Protein AF-A0A6P2AY68-F1 (afdb_monomer_lite)

Structure (mmCIF, N/CA/C/O backbone):
data_AF-A0A6P2AY68-F1
#
_entry.id   AF-A0A6P2AY68-F1
#
loop_
_atom_site.group_PDB
_atom_site.id
_atom_site.type_symbol
_atom_site.label_atom_id
_atom_site.label_alt_id
_atom_site.label_comp_id
_atom_site.label_asym_id
_atom_site.label_entity_id
_atom_site.label_seq_id
_atom_site.pdbx_PDB_ins_code
_atom_site.Cartn_x
_atom_site.Cartn_y
_atom_site.Cartn_z
_atom_site.occupancy
_atom_site.B_iso_or_equiv
_atom_site.auth_seq_id
_atom_site.auth_comp_id
_atom_site.auth_asym_id
_atom_site.auth_atom_id
_atom_site.pdbx_PDB_model_num
ATOM 1 N N . MET A 1 1 ? -14.829 5.151 9.978 1.00 94.06 1 MET A N 1
ATOM 2 C CA . MET A 1 1 ? -14.698 5.469 8.538 1.00 94.06 1 MET A CA 1
ATOM 3 C C . MET A 1 1 ? -13.967 4.333 7.839 1.00 94.06 1 MET A C 1
ATOM 5 O O . MET A 1 1 ? -13.278 3.582 8.526 1.00 94.06 1 MET A O 1
ATOM 9 N N . LYS A 1 2 ? -14.140 4.191 6.522 1.00 98.06 2 LYS A N 1
ATOM 10 C CA . LYS A 1 2 ? -13.480 3.167 5.703 1.00 98.06 2 LYS A CA 1
ATOM 11 C C . LYS A 1 2 ? -12.505 3.832 4.735 1.00 98.06 2 LYS A C 1
ATOM 13 O O . LYS A 1 2 ? -12.884 4.792 4.071 1.00 98.06 2 LYS A O 1
ATOM 18 N N . TYR A 1 3 ? -11.281 3.316 4.669 1.00 98.50 3 TYR A N 1
ATOM 19 C CA . TYR A 1 3 ? -10.195 3.837 3.840 1.00 98.50 3 TYR A CA 1
ATOM 20 C C . TYR A 1 3 ? -9.621 2.723 2.964 1.00 98.50 3 TYR A C 1
ATOM 22 O O . TYR A 1 3 ? -9.298 1.645 3.465 1.00 98.50 3 TY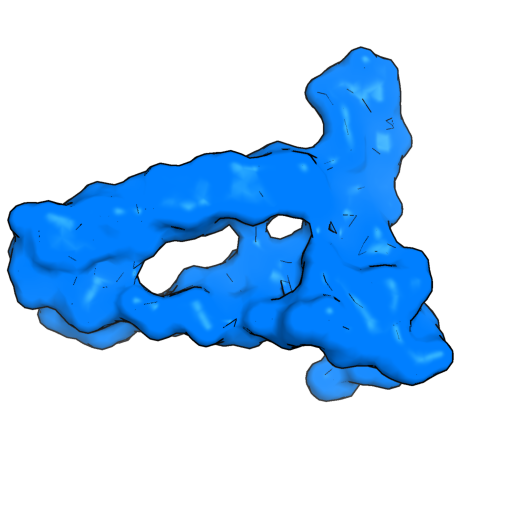R A O 1
ATOM 30 N N . GLY A 1 4 ? -9.478 2.994 1.668 1.00 98.12 4 GLY A N 1
ATOM 31 C CA . GLY A 1 4 ? -8.631 2.203 0.778 1.00 98.12 4 GLY A CA 1
ATOM 32 C C . GLY A 1 4 ? -7.224 2.786 0.787 1.00 98.12 4 GLY A C 1
ATOM 33 O O . GLY A 1 4 ? -7.070 3.996 0.632 1.00 98.12 4 GLY A O 1
ATOM 34 N N . ILE A 1 5 ? -6.220 1.946 1.017 1.00 98.19 5 ILE A N 1
ATOM 35 C CA . ILE A 1 5 ? -4.811 2.339 1.004 1.00 98.19 5 ILE A CA 1
ATOM 36 C C . ILE A 1 5 ? -4.152 1.656 -0.183 1.00 98.19 5 ILE A C 1
ATOM 38 O O . ILE A 1 5 ? -3.990 0.436 -0.185 1.00 98.19 5 ILE A O 1
ATOM 42 N N . ASP A 1 6 ? -3.792 2.461 -1.174 1.00 96.00 6 ASP A N 1
ATOM 43 C CA . ASP A 1 6 ? -3.061 2.032 -2.356 1.00 96.00 6 ASP A CA 1
ATOM 44 C C . ASP A 1 6 ? -1.588 2.439 -2.232 1.00 96.00 6 ASP A C 1
ATOM 46 O O . ASP A 1 6 ? -1.237 3.619 -2.220 1.00 96.00 6 ASP A O 1
ATOM 50 N N . MET A 1 7 ? -0.729 1.440 -2.056 1.00 96.12 7 MET A N 1
ATOM 51 C CA . MET A 1 7 ? 0.724 1.570 -2.142 1.00 96.12 7 MET A CA 1
ATOM 52 C C . MET A 1 7 ? 1.100 1.240 -3.582 1.00 96.12 7 MET A C 1
ATOM 54 O O . MET A 1 7 ? 1.341 0.069 -3.882 1.00 96.12 7 MET A O 1
ATOM 58 N N . GLY A 1 8 ? 1.073 2.259 -4.445 1.00 92.44 8 GLY A N 1
ATOM 59 C CA . GLY A 1 8 ? 1.317 2.120 -5.880 1.00 92.44 8 GLY A CA 1
ATOM 60 C C . GLY A 1 8 ? 2.588 1.335 -6.205 1.00 92.44 8 GLY A C 1
ATOM 61 O O . GLY A 1 8 ? 3.478 1.181 -5.361 1.00 92.44 8 GLY A O 1
ATOM 62 N N . HIS A 1 9 ? 2.656 0.834 -7.437 1.00 92.50 9 HIS A N 1
ATOM 63 C CA . HIS A 1 9 ? 3.642 -0.162 -7.86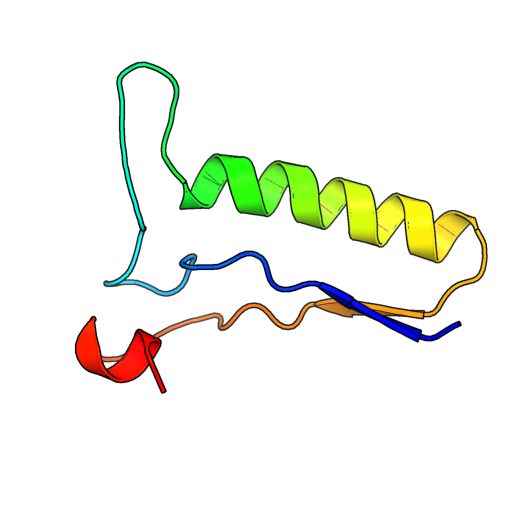0 1.00 92.50 9 HIS A CA 1
ATOM 64 C C . HIS A 1 9 ? 3.486 -1.452 -7.047 1.00 92.50 9 HIS A C 1
ATOM 66 O O . HIS A 1 9 ? 2.363 -1.922 -6.868 1.00 92.50 9 HIS A O 1
ATOM 72 N N . ASN A 1 10 ? 4.570 -2.049 -6.549 1.00 91.81 10 ASN A N 1
ATOM 73 C CA . ASN A 1 10 ? 4.540 -3.254 -5.722 1.00 91.81 10 ASN A CA 1
ATOM 74 C C . ASN A 1 10 ? 3.980 -4.506 -6.428 1.00 91.81 10 ASN A C 1
ATOM 76 O O . ASN A 1 10 ? 3.655 -5.495 -5.758 1.00 91.81 10 ASN A O 1
ATOM 80 N N . ALA A 1 11 ? 3.930 -4.479 -7.761 1.00 92.31 11 ALA A N 1
ATOM 81 C CA . ALA A 1 11 ? 3.346 -5.495 -8.625 1.00 92.31 11 ALA A CA 1
ATOM 82 C C . ALA A 1 11 ? 4.297 -5.778 -9.805 1.00 92.31 11 ALA A C 1
ATOM 84 O O . ALA A 1 11 ? 4.096 -5.251 -10.902 1.00 92.31 11 ALA A O 1
ATOM 85 N N . PRO A 1 12 ? 5.340 -6.613 -9.609 1.00 89.81 12 PRO A N 1
ATOM 86 C CA . PRO A 1 12 ? 6.328 -6.895 -10.647 1.00 89.81 12 PRO A CA 1
ATOM 87 C C . PRO A 1 12 ? 5.658 -7.285 -11.976 1.00 89.81 12 PRO A C 1
ATOM 89 O O . PRO A 1 12 ? 4.696 -8.053 -11.935 1.0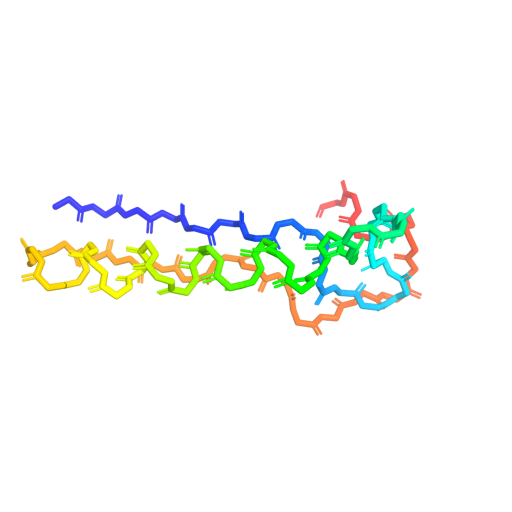0 89.81 12 PRO A O 1
ATOM 92 N N . PRO A 1 13 ? 6.141 -6.778 -13.129 1.00 91.62 13 PRO A N 1
ATOM 93 C CA . PRO A 1 13 ? 7.418 -6.076 -13.315 1.00 91.62 13 PRO A CA 1
ATOM 94 C C . PRO A 1 13 ? 7.407 -4.583 -12.944 1.00 91.62 13 PRO A C 1
ATOM 96 O O . PRO A 1 13 ? 8.442 -3.931 -13.068 1.00 91.62 13 PRO A O 1
ATOM 99 N N . ASP A 1 14 ? 6.273 -4.040 -12.506 1.00 93.56 14 ASP A N 1
ATOM 100 C CA . ASP A 1 14 ? 6.163 -2.646 -12.099 1.00 93.56 14 ASP A CA 1
ATOM 101 C C . ASP A 1 14 ? 6.635 -2.444 -10.650 1.00 93.56 14 ASP A C 1
ATOM 103 O O . ASP A 1 14 ? 5.971 -2.853 -9.695 1.00 93.56 14 ASP A O 1
ATOM 107 N N . VAL A 1 15 ? 7.815 -1.836 -10.517 1.00 92.56 15 VAL A N 1
ATOM 108 C CA . VAL A 1 15 ? 8.500 -1.577 -9.235 1.00 92.56 15 VAL A CA 1
ATOM 109 C C . VAL A 1 15 ? 8.685 -0.080 -8.942 1.00 92.56 15 VAL A C 1
ATOM 111 O O . VAL A 1 15 ? 9.383 0.303 -7.996 1.00 92.56 15 VAL A O 1
ATOM 114 N N . GLY A 1 16 ? 8.110 0.765 -9.804 1.00 93.75 16 GLY A N 1
ATOM 115 C CA . GLY A 1 16 ? 8.196 2.217 -9.715 1.00 93.75 16 GLY A CA 1
ATOM 116 C C . GLY A 1 16 ? 9.606 2.786 -9.864 1.00 93.75 16 GLY A C 1
ATOM 117 O O . GLY A 1 16 ? 10.504 2.205 -10.486 1.00 93.75 16 GLY A O 1
ATOM 118 N N . ALA A 1 17 ? 9.796 3.978 -9.307 1.00 96.81 17 ALA A N 1
ATOM 119 C CA . ALA A 1 17 ? 11.055 4.703 -9.347 1.00 96.81 17 ALA A CA 1
ATOM 120 C C . ALA A 1 17 ? 12.098 4.134 -8.369 1.00 96.81 17 ALA A C 1
ATOM 122 O O . ALA A 1 17 ? 11.793 3.594 -7.304 1.00 96.81 17 ALA A O 1
ATOM 123 N N . SER A 1 18 ? 13.378 4.327 -8.695 1.00 96.94 18 SER A N 1
ATOM 124 C CA . SER A 1 18 ? 14.495 3.974 -7.817 1.00 96.94 18 SER A CA 1
ATOM 125 C C . SER A 1 18 ? 15.559 5.065 -7.815 1.00 96.94 18 SER A C 1
ATOM 127 O O . SER A 1 18 ? 15.843 5.693 -8.835 1.00 96.94 18 SER A O 1
ATOM 129 N N . SER A 1 19 ? 16.154 5.306 -6.648 1.00 96.81 19 SER A N 1
ATOM 130 C CA . SER A 1 19 ? 17.249 6.257 -6.465 1.00 96.81 19 SER A CA 1
ATOM 131 C C . SER A 1 19 ? 18.238 5.762 -5.409 1.00 96.81 19 SER A C 1
ATOM 133 O O . SER A 1 19 ? 18.011 4.756 -4.737 1.00 96.81 19 SER A O 1
ATOM 135 N N . ARG A 1 20 ? 19.306 6.537 -5.169 1.00 97.56 20 ARG A N 1
ATOM 136 C CA . ARG A 1 20 ? 20.241 6.292 -4.053 1.00 97.56 20 ARG A CA 1
ATOM 137 C C . ARG A 1 20 ? 19.582 6.293 -2.662 1.00 97.56 20 ARG A C 1
ATOM 139 O O . ARG A 1 20 ? 20.220 5.878 -1.704 1.00 97.56 20 ARG A O 1
ATOM 146 N N . TYR A 1 21 ? 18.349 6.787 -2.540 1.00 95.56 21 TYR A N 1
ATOM 147 C CA . TYR A 1 21 ? 17.604 6.864 -1.279 1.00 95.56 21 TYR A CA 1
ATOM 148 C C . TYR A 1 21 ? 16.642 5.684 -1.063 1.00 95.56 21 TYR A C 1
ATOM 150 O O . TYR A 1 21 ? 16.108 5.516 0.034 1.00 95.56 21 TYR A O 1
ATOM 158 N N . GLY A 1 22 ? 16.431 4.848 -2.082 1.00 95.94 22 GLY A N 1
ATOM 159 C CA . GLY A 1 22 ? 15.541 3.691 -2.022 1.00 95.94 22 GLY A CA 1
ATOM 160 C C . GLY A 1 22 ? 14.714 3.505 -3.290 1.00 95.94 22 GLY A C 1
ATOM 161 O O . GLY A 1 22 ? 14.751 4.338 -4.199 1.00 95.94 22 GLY A O 1
ATOM 162 N N . SER A 1 23 ? 13.968 2.400 -3.316 1.00 97.06 23 SER A N 1
ATOM 163 C CA . SER A 1 23 ? 12.946 2.113 -4.319 1.00 97.06 23 SER A CA 1
ATOM 164 C C . SER A 1 23 ? 11.564 2.518 -3.823 1.00 97.06 23 SER A C 1
ATOM 166 O O . SER A 1 23 ? 11.264 2.442 -2.626 1.00 97.06 23 SER A O 1
ATOM 168 N N . GLU A 1 24 ? 10.723 2.925 -4.761 1.00 96.69 24 GLU A N 1
ATOM 169 C CA . GLU A 1 24 ? 9.335 3.288 -4.522 1.00 96.69 24 GLU A CA 1
ATOM 170 C C . GLU A 1 24 ? 8.543 2.145 -3.885 1.00 96.69 24 GLU A C 1
ATOM 172 O O . GLU A 1 24 ? 7.910 2.370 -2.854 1.00 96.69 24 GLU A O 1
ATOM 177 N N . ASP A 1 25 ? 8.677 0.915 -4.392 1.00 94.56 25 ASP A N 1
ATOM 178 C CA . ASP A 1 25 ? 8.075 -0.293 -3.806 1.00 94.56 25 ASP A CA 1
ATOM 179 C C . ASP A 1 25 ? 8.296 -0.396 -2.297 1.00 94.56 25 ASP A C 1
ATOM 181 O O . ASP A 1 25 ? 7.363 -0.551 -1.507 1.00 94.56 25 ASP A O 1
ATOM 185 N N . ARG A 1 26 ? 9.559 -0.281 -1.872 1.00 95.62 26 ARG A N 1
ATOM 186 C CA . ARG A 1 26 ? 9.916 -0.431 -0.462 1.00 95.62 26 ARG A CA 1
ATOM 187 C C . ARG A 1 26 ? 9.311 0.697 0.367 1.00 95.62 26 ARG A C 1
ATOM 189 O O . ARG A 1 26 ? 8.692 0.443 1.398 1.00 95.62 26 ARG A O 1
ATOM 196 N N . LEU A 1 27 ? 9.499 1.937 -0.079 1.00 97.44 27 LEU A N 1
ATOM 197 C CA . LEU A 1 27 ? 9.129 3.124 0.689 1.00 97.44 27 LEU A CA 1
ATOM 198 C C . LEU A 1 27 ? 7.608 3.274 0.815 1.00 97.44 27 LEU A C 1
ATOM 200 O O . LEU A 1 27 ? 7.103 3.528 1.911 1.00 97.44 27 LEU A O 1
ATOM 204 N N . THR A 1 28 ? 6.867 3.069 -0.274 1.00 97.00 28 THR A N 1
ATOM 205 C CA . THR A 1 28 ? 5.398 3.129 -0.269 1.00 97.00 28 THR A CA 1
ATOM 206 C C . THR A 1 28 ? 4.802 2.012 0.581 1.00 97.00 28 THR A C 1
ATOM 208 O O . THR A 1 28 ? 3.901 2.277 1.378 1.00 97.00 28 THR A O 1
ATOM 211 N N . ARG A 1 29 ? 5.353 0.792 0.512 1.00 96.25 29 ARG A N 1
ATOM 212 C CA . ARG A 1 29 ? 4.917 -0.339 1.341 1.00 96.25 29 ARG A CA 1
ATOM 213 C C . ARG A 1 29 ? 5.153 -0.099 2.829 1.00 96.25 29 ARG A C 1
ATOM 215 O O . ARG A 1 29 ? 4.272 -0.384 3.645 1.00 96.25 29 ARG A O 1
ATOM 222 N N . GLU A 1 30 ? 6.314 0.442 3.194 1.00 97.75 30 GLU A N 1
ATOM 223 C CA . GLU A 1 30 ? 6.644 0.787 4.582 1.00 97.75 30 GLU A CA 1
ATOM 224 C C . GLU A 1 30 ? 5.692 1.853 5.144 1.00 97.75 30 GLU A C 1
ATOM 226 O O . GLU A 1 30 ? 5.174 1.700 6.256 1.00 97.75 30 GLU A O 1
ATOM 231 N N . VAL A 1 31 ? 5.423 2.919 4.384 1.00 98.19 31 VAL A N 1
ATOM 232 C CA . VAL A 1 31 ? 4.517 3.995 4.812 1.00 98.19 31 VAL A CA 1
ATOM 233 C C . VAL A 1 31 ? 3.067 3.513 4.854 1.00 98.19 31 VAL A C 1
ATOM 235 O O . VAL A 1 31 ? 2.394 3.699 5.869 1.00 98.19 31 VAL A O 1
ATOM 238 N N . GLY A 1 32 ? 2.578 2.857 3.801 1.00 98.31 32 GLY A N 1
ATOM 239 C CA . GLY A 1 32 ? 1.193 2.391 3.728 1.00 98.31 32 GLY A CA 1
ATOM 240 C C . GLY A 1 32 ? 0.859 1.362 4.806 1.00 98.31 32 GLY A C 1
ATOM 241 O O . GLY A 1 32 ? -0.195 1.457 5.436 1.00 98.31 32 GLY A O 1
ATOM 242 N N . THR A 1 33 ? 1.792 0.462 5.132 1.00 98.38 33 THR A N 1
ATOM 243 C CA . THR A 1 33 ? 1.635 -0.474 6.260 1.00 98.38 33 THR A CA 1
ATOM 244 C C . THR A 1 33 ? 1.465 0.271 7.587 1.00 98.38 33 THR A C 1
ATOM 246 O O . THR A 1 33 ? 0.576 -0.054 8.378 1.00 98.38 33 THR A O 1
ATOM 249 N N . GLN A 1 34 ? 2.268 1.313 7.832 1.00 98.81 34 GLN A N 1
ATOM 250 C CA . GLN A 1 34 ? 2.127 2.140 9.034 1.00 98.81 34 GLN A CA 1
ATOM 251 C C . GLN A 1 34 ? 0.792 2.890 9.068 1.00 98.81 34 GLN A C 1
ATOM 253 O O . GLN A 1 34 ? 0.166 2.966 10.126 1.00 98.81 34 GLN A O 1
ATOM 258 N N . VAL A 1 35 ? 0.341 3.427 7.931 1.00 98.69 35 VAL A N 1
ATOM 259 C CA . VAL A 1 35 ? -0.952 4.115 7.815 1.00 98.69 35 VAL A CA 1
ATOM 260 C C . VAL A 1 35 ? -2.105 3.159 8.121 1.00 98.69 35 VAL A C 1
ATOM 262 O O . VAL A 1 35 ? -2.943 3.482 8.961 1.00 98.69 35 VAL A O 1
ATOM 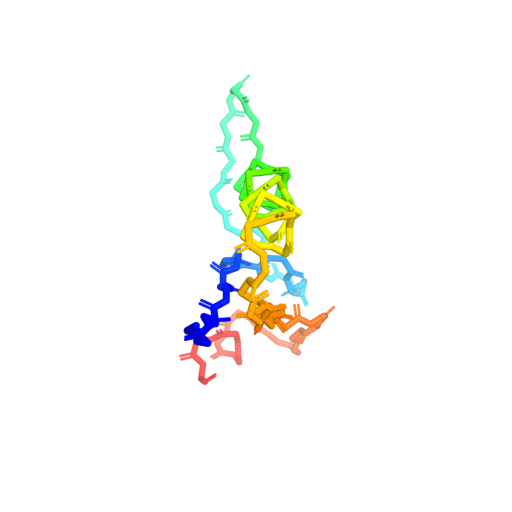265 N N . ILE A 1 36 ? -2.115 1.962 7.525 1.00 98.81 36 ILE A N 1
ATOM 266 C CA . ILE A 1 36 ? -3.126 0.924 7.789 1.00 98.81 36 ILE A CA 1
ATOM 267 C C . ILE A 1 36 ? -3.184 0.598 9.283 1.00 98.81 36 ILE A C 1
ATOM 269 O O . ILE A 1 36 ? -4.267 0.591 9.871 1.00 98.81 36 ILE A O 1
ATOM 273 N N . ASN A 1 37 ? -2.029 0.365 9.911 1.00 98.75 37 ASN A N 1
ATOM 274 C CA . ASN A 1 37 ? -1.962 0.020 11.330 1.00 98.75 37 ASN A CA 1
ATOM 275 C C . ASN A 1 37 ? -2.497 1.150 12.218 1.00 98.75 37 ASN A C 1
ATOM 277 O O . ASN A 1 37 ? -3.284 0.892 13.129 1.00 98.75 37 ASN A O 1
ATOM 281 N N . LYS A 1 38 ? -2.129 2.404 11.929 1.00 98.81 38 LYS A N 1
ATOM 282 C CA . LYS A 1 38 ? -2.608 3.576 12.679 1.00 98.81 38 LYS A CA 1
ATOM 283 C C . LYS A 1 38 ? -4.112 3.794 12.509 1.00 98.81 38 LYS A C 1
ATOM 285 O O . LYS A 1 38 ? -4.798 4.028 13.498 1.00 98.81 38 LYS A O 1
ATOM 290 N N . LEU A 1 39 ? -4.643 3.670 11.291 1.00 98.81 39 LEU A N 1
ATOM 291 C CA . LEU A 1 39 ? -6.082 3.795 11.033 1.00 98.81 39 LEU A CA 1
ATOM 292 C C . LEU A 1 39 ? -6.883 2.717 11.771 1.00 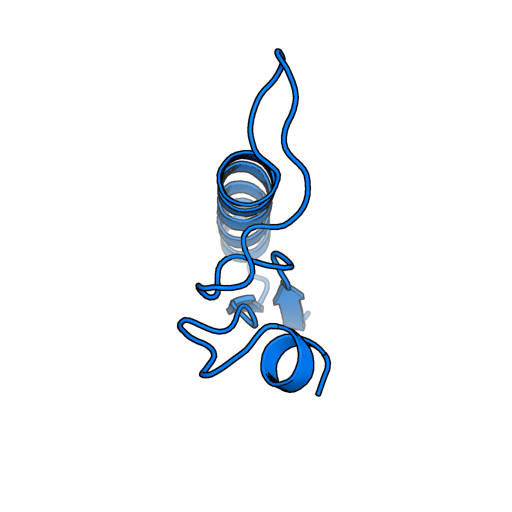98.81 39 LEU A C 1
ATOM 294 O O . LEU A 1 39 ? -7.882 3.027 12.418 1.00 98.81 39 LEU A O 1
ATOM 298 N N . ARG A 1 40 ? -6.415 1.464 11.737 1.00 98.56 40 ARG A N 1
ATOM 299 C CA . ARG A 1 40 ? -7.041 0.361 12.480 1.00 98.56 40 ARG A CA 1
ATOM 300 C C . ARG A 1 40 ? -6.999 0.591 13.990 1.00 98.56 40 ARG A C 1
ATOM 302 O O . ARG A 1 40 ? -8.005 0.366 14.654 1.00 98.56 40 ARG A O 1
ATOM 309 N N . ALA A 1 41 ? -5.885 1.096 14.524 1.00 98.75 41 ALA A N 1
ATOM 310 C CA . ALA A 1 41 ? -5.760 1.430 15.945 1.00 98.75 41 ALA A CA 1
ATOM 311 C C . ALA A 1 41 ? -6.737 2.535 16.396 1.00 98.75 41 ALA A C 1
ATOM 313 O O . ALA A 1 41 ? -7.175 2.532 17.542 1.00 98.75 41 ALA A O 1
ATOM 314 N N . LEU A 1 42 ? -7.125 3.442 15.493 1.00 98.62 42 LEU A N 1
ATOM 315 C CA . LEU A 1 42 ? -8.150 4.468 15.729 1.00 98.62 42 LEU A CA 1
ATOM 316 C C . LEU A 1 42 ? -9.594 3.949 15.557 1.00 98.62 42 LEU A C 1
ATOM 318 O O . LEU A 1 42 ? -10.542 4.731 15.618 1.00 98.62 42 LEU A O 1
ATOM 322 N N . GLY A 1 43 ? -9.788 2.648 15.319 1.00 98.62 43 GLY A N 1
ATOM 323 C CA . GLY A 1 43 ? -11.108 2.046 15.114 1.00 98.62 43 GLY A CA 1
ATOM 324 C C . GLY A 1 43 ? -11.688 2.275 13.715 1.00 98.62 43 GLY A C 1
ATOM 325 O O . GLY A 1 43 ? -12.902 2.202 13.523 1.00 98.62 43 GLY A O 1
ATOM 326 N N . HIS A 1 44 ? -10.853 2.599 12.726 1.00 98.75 44 HIS A N 1
ATOM 327 C CA . HIS A 1 44 ? -11.273 2.704 11.330 1.00 98.75 44 HIS A CA 1
ATOM 328 C C . HIS A 1 44 ? -11.044 1.396 10.569 1.00 98.75 44 HIS A C 1
ATOM 330 O O . HIS A 1 44 ? -10.146 0.614 10.879 1.00 98.75 44 HIS A O 1
ATOM 336 N N . GLU A 1 45 ? -11.828 1.183 9.515 1.00 98.69 45 GLU A N 1
ATOM 337 C CA . GLU A 1 45 ? -11.554 0.120 8.555 1.00 98.69 45 GLU A CA 1
ATOM 338 C C . GLU A 1 45 ? -10.512 0.629 7.552 1.00 98.69 45 GLU A C 1
ATOM 340 O O . GLU A 1 45 ? -10.718 1.653 6.901 1.00 98.69 45 GLU A O 1
ATOM 345 N N . ALA A 1 46 ? -9.390 -0.079 7.429 1.00 98.56 46 ALA A N 1
ATOM 346 C CA . ALA A 1 46 ? -8.361 0.196 6.431 1.00 98.56 46 ALA A CA 1
ATOM 347 C C . ALA A 1 46 ? -8.117 -1.065 5.596 1.00 98.56 46 ALA A C 1
ATOM 349 O O . ALA A 1 46 ? -7.703 -2.106 6.129 1.00 98.56 46 ALA A O 1
ATOM 350 N N . VAL A 1 47 ? -8.398 -0.959 4.300 1.00 98.19 47 VAL A N 1
ATOM 351 C CA . VAL A 1 47 ? -8.269 -2.027 3.308 1.00 98.19 47 VAL A CA 1
ATOM 352 C C . VAL A 1 47 ? -7.001 -1.777 2.502 1.00 98.19 47 VAL A C 1
ATOM 354 O O . VAL A 1 47 ? -6.785 -0.671 2.015 1.00 98.19 47 VAL A O 1
ATOM 357 N N . ASN A 1 48 ? -6.157 -2.800 2.382 1.00 97.25 48 ASN A N 1
ATOM 358 C CA . ASN A 1 48 ? -5.023 -2.760 1.468 1.00 97.25 48 ASN A CA 1
ATOM 359 C C . ASN A 1 48 ? -5.543 -2.985 0.041 1.00 97.25 48 ASN A C 1
ATOM 361 O O . ASN A 1 48 ? -6.116 -4.040 -0.228 1.00 97.25 48 ASN A O 1
ATOM 365 N N . CYS A 1 49 ? -5.364 -1.994 -0.828 1.00 95.81 49 CYS A N 1
ATOM 366 C CA . CYS A 1 49 ? -5.796 -2.018 -2.224 1.00 95.81 49 CYS A CA 1
ATOM 367 C C . CYS A 1 49 ? -4.644 -2.301 -3.201 1.00 95.81 49 CYS A C 1
ATOM 369 O O . CYS A 1 49 ? -4.892 -2.379 -4.399 1.00 95.81 49 CYS A O 1
ATOM 371 N N . THR A 1 50 ? -3.417 -2.480 -2.706 1.00 93.19 50 THR A N 1
ATOM 372 C CA . THR A 1 50 ? -2.237 -2.728 -3.538 1.00 93.19 50 THR A CA 1
ATOM 373 C C . THR A 1 50 ? -2.325 -4.080 -4.252 1.00 93.19 50 THR A C 1
ATOM 375 O O . THR A 1 50 ? -2.480 -5.109 -3.578 1.00 93.19 50 THR A O 1
ATOM 378 N N . PRO A 1 51 ? -2.173 -4.118 -5.588 1.00 88.31 51 PRO A N 1
ATOM 379 C CA . PRO A 1 51 ? -2.074 -5.360 -6.343 1.00 88.31 51 PRO A CA 1
ATOM 380 C C . PRO A 1 51 ? -0.852 -6.178 -5.914 1.00 88.31 51 PRO A C 1
ATOM 382 O O . PRO A 1 51 ? 0.201 -5.638 -5.592 1.00 88.31 51 PRO A O 1
ATOM 385 N N . THR A 1 52 ? -0.964 -7.504 -5.921 1.00 83.69 52 THR A N 1
ATOM 386 C CA . THR A 1 52 ? 0.150 -8.394 -5.550 1.00 83.69 52 THR A CA 1
ATOM 387 C C . THR A 1 52 ? 1.004 -8.831 -6.742 1.00 83.69 52 THR A C 1
ATOM 389 O O . THR A 1 52 ? 2.085 -9.384 -6.540 1.00 83.69 52 THR A O 1
ATOM 392 N N . SE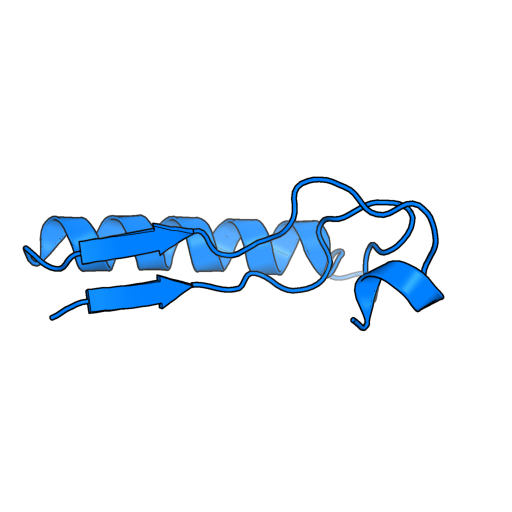R A 1 53 ? 0.535 -8.612 -7.974 1.00 87.50 53 SER A N 1
ATOM 393 C CA . SER A 1 53 ? 1.218 -9.007 -9.212 1.00 87.50 53 SER A CA 1
ATOM 394 C C . SER A 1 53 ? 0.619 -8.313 -10.436 1.00 87.50 53 SER A C 1
ATOM 396 O O . SER A 1 53 ? -0.590 -8.082 -10.460 1.00 87.50 53 SER A O 1
ATOM 398 N N . ALA A 1 54 ? 1.429 -8.100 -11.475 1.00 90.62 54 ALA A N 1
ATOM 399 C CA . ALA A 1 54 ? 0.983 -7.717 -12.812 1.00 90.62 54 ALA A CA 1
ATOM 400 C C . ALA A 1 54 ? 1.681 -8.588 -13.872 1.00 90.62 54 ALA A C 1
ATOM 402 O O . ALA A 1 54 ? 2.748 -9.150 -13.641 1.00 90.62 54 ALA A O 1
ATOM 403 N N . THR A 1 55 ? 1.087 -8.733 -15.054 1.00 93.00 55 THR A N 1
ATOM 404 C CA . THR A 1 55 ? 1.707 -9.481 -16.165 1.00 93.00 55 THR A CA 1
ATOM 405 C C . THR A 1 55 ? 2.634 -8.617 -17.019 1.00 93.00 55 THR A C 1
ATOM 407 O O . THR A 1 55 ? 3.529 -9.140 -17.682 1.00 93.00 55 THR A O 1
ATOM 410 N N . SER A 1 56 ? 2.462 -7.294 -16.987 1.00 92.94 56 SER A N 1
ATOM 411 C CA . SER A 1 56 ? 3.311 -6.313 -17.662 1.00 92.94 56 SER A CA 1
ATOM 412 C C . SER A 1 56 ? 3.188 -4.937 -16.998 1.00 92.94 56 SER A C 1
ATOM 414 O O . SER A 1 56 ? 2.270 -4.712 -16.214 1.00 92.94 56 SER A O 1
ATOM 416 N N . ILE A 1 57 ? 4.074 -3.998 -17.354 1.00 89.62 57 ILE A N 1
ATOM 417 C CA . ILE A 1 57 ? 3.948 -2.591 -16.929 1.00 89.62 57 ILE A CA 1
ATOM 418 C C . ILE A 1 57 ? 2.649 -1.978 -17.472 1.00 89.62 57 ILE A C 1
ATOM 420 O O . ILE A 1 57 ? 1.998 -1.203 -16.794 1.00 89.62 57 ILE A O 1
ATOM 424 N N . MET A 1 58 ? 2.224 -2.330 -18.690 1.00 92.56 58 MET A N 1
ATOM 425 C CA . MET A 1 58 ? 0.970 -1.793 -19.234 1.00 92.56 58 MET A CA 1
ATOM 426 C C . MET A 1 58 ? -0.254 -2.317 -18.469 1.00 92.56 58 MET A C 1
ATOM 428 O O . MET A 1 58 ? -1.244 -1.603 -18.326 1.00 92.56 58 MET A O 1
ATOM 432 N N . ASP A 1 59 ? -0.186 -3.558 -17.980 1.00 88.00 59 ASP A N 1
ATOM 433 C CA . ASP A 1 59 ? -1.258 -4.156 -17.184 1.00 88.00 59 ASP A CA 1
ATOM 434 C C . ASP A 1 59 ? -1.334 -3.569 -15.772 1.00 88.00 59 ASP A C 1
ATOM 436 O O . ASP A 1 59 ? -2.421 -3.561 -15.204 1.00 88.00 59 ASP A O 1
ATOM 440 N N . SER A 1 60 ? -0.232 -3.044 -15.217 1.00 86.62 60 SER A N 1
ATOM 441 C CA . SER A 1 60 ? -0.252 -2.396 -13.896 1.00 86.62 60 SER A CA 1
ATOM 442 C C . SER A 1 60 ? -0.930 -1.020 -13.893 1.00 86.62 60 SER A C 1
ATOM 444 O O . SER A 1 60 ? -1.246 -0.504 -12.827 1.00 86.62 60 SER A O 1
ATOM 446 N N . LEU A 1 61 ? -1.198 -0.436 -15.068 1.00 84.06 61 LEU A N 1
ATOM 447 C CA . LEU A 1 61 ? -1.856 0.869 -15.221 1.00 84.06 61 LEU A CA 1
ATOM 448 C C . LEU A 1 61 ? -3.391 0.789 -15.344 1.00 84.06 61 LEU A C 1
ATOM 450 O O . LEU A 1 61 ? -4.024 1.817 -15.598 1.00 84.06 61 LEU A O 1
ATOM 454 N N . ARG A 1 62 ? -3.979 -0.411 -15.268 1.00 72.38 62 ARG A N 1
ATOM 455 C CA . ARG A 1 62 ? -5.405 -0.669 -15.534 1.00 72.38 62 ARG A CA 1
ATOM 456 C C . ARG A 1 62 ? -6.229 -0.907 -14.278 1.00 72.38 62 ARG A C 1
ATOM 458 O O . ARG A 1 62 ? -5.696 -1.498 -13.318 1.00 72.38 62 ARG A O 1
#

Radius of gyration: 12.89 Å; chains: 1; bounding box: 35×16×35 Å

Secondary structure (DSSP, 8-state):
-EEEE-----BTTB---EETTEEHHHHHHHHHHHHHHHHHHTT-EEEE---S--SSTTGGG-

Foldseek 3Di:
DAEEQELAFQAPVGFCDQDPVGTSNVVSVVVSVVVCVVCVVVVYHYHYPYDNYAPDPVRSVD

Sequence (62 aa):
MKYGIDMGHNAPPDVGASSRYGSEDRLTREVGTQVINKLRALGHEAVNCTPTSATSIMDSLR

pLDDT: mean 94.73, std 4.81, range [72.38, 98.81]